Protein AF-A0A4Q2R9C3-F1 (afdb_monomer_lite)

Radius of gyration: 19.32 Å; chains: 1; bounding box: 63×29×39 Å

Organism: NCBI:txid2316527

Secondary structure (DSSP, 8-state):
-----------------------SS-SSS-TTTS-HHHHHHHHHHHHH-TTS-HHHHHHHHHHHHHHT-TT--

Structure (mmCIF, N/CA/C/O backbone):
data_AF-A0A4Q2R9C3-F1
#
_entry.id   AF-A0A4Q2R9C3-F1
#
loop_
_atom_site.group_PDB
_atom_site.id
_atom_site.type_symbol
_atom_site.label_atom_id
_atom_site.label_alt_id
_atom_site.label_comp_id
_atom_site.label_asym_id
_atom_site.label_entity_id
_atom_site.label_seq_id
_atom_site.pdbx_PDB_ins_code
_atom_site.Cartn_x
_atom_site.Cartn_y
_atom_site.Cartn_z
_atom_site.occupancy
_atom_site.B_iso_or_equiv
_atom_site.auth_seq_id
_atom_site.auth_comp_id
_atom_site.auth_asym_id
_atom_site.auth_atom_id
_atom_site.pdbx_PDB_model_num
ATOM 1 N N . MET A 1 1 ? 47.194 11.074 -29.844 1.00 43.62 1 MET A N 1
ATOM 2 C CA . MET A 1 1 ? 46.757 10.064 -28.856 1.00 43.62 1 MET A CA 1
ATOM 3 C C . MET A 1 1 ? 46.473 10.785 -27.551 1.00 43.62 1 MET A C 1
ATOM 5 O O . MET A 1 1 ? 47.411 11.268 -26.937 1.00 43.62 1 MET A O 1
ATOM 9 N N . GLN A 1 2 ? 45.206 10.922 -27.168 1.00 42.62 2 GLN A N 1
ATOM 10 C CA . GLN A 1 2 ? 44.806 11.358 -25.829 1.00 42.62 2 GLN A CA 1
ATOM 11 C C . GLN A 1 2 ? 43.624 10.482 -25.428 1.00 42.62 2 GLN A C 1
ATOM 13 O O . GLN A 1 2 ? 42.616 10.444 -26.130 1.00 42.62 2 GLN A O 1
ATOM 18 N N . VAL A 1 3 ? 43.805 9.704 -24.366 1.00 43.25 3 VAL A N 1
ATOM 19 C CA . VAL A 1 3 ? 42.793 8.803 -23.820 1.00 43.25 3 VAL A CA 1
ATOM 20 C C . VAL A 1 3 ? 42.408 9.326 -22.446 1.00 43.25 3 VAL A C 1
ATOM 22 O O . VAL A 1 3 ? 43.292 9.578 -21.636 1.00 43.25 3 VAL A O 1
ATOM 25 N N . ALA A 1 4 ? 41.092 9.393 -22.235 1.00 44.59 4 ALA A N 1
ATOM 26 C CA . ALA A 1 4 ? 40.368 9.313 -20.968 1.00 44.59 4 ALA A CA 1
ATOM 27 C C . ALA A 1 4 ? 40.618 10.403 -19.909 1.00 44.59 4 ALA A C 1
ATOM 29 O O . ALA A 1 4 ? 41.719 10.588 -19.413 1.00 44.59 4 ALA A O 1
ATOM 30 N N . LEU A 1 5 ? 39.538 11.033 -19.441 1.00 46.88 5 LEU A N 1
ATOM 31 C CA . LEU A 1 5 ? 38.786 10.616 -18.244 1.00 46.88 5 LEU A CA 1
ATOM 32 C C . LEU A 1 5 ? 37.965 11.828 -17.766 1.00 46.88 5 LEU A C 1
ATOM 34 O O . LEU A 1 5 ? 38.528 12.882 -17.493 1.00 46.88 5 LEU A O 1
ATOM 38 N N . GLY A 1 6 ? 36.641 11.699 -17.655 1.00 37.16 6 GLY A N 1
ATOM 39 C CA . GLY A 1 6 ? 35.834 12.790 -17.102 1.00 37.16 6 GLY A CA 1
ATOM 40 C C . GLY A 1 6 ? 34.334 12.665 -17.323 1.00 37.16 6 GLY A C 1
ATOM 41 O O . GLY A 1 6 ? 33.719 13.577 -17.861 1.00 37.16 6 GLY A O 1
ATOM 42 N N . ALA A 1 7 ? 33.731 11.547 -16.916 1.00 50.91 7 ALA A N 1
ATOM 43 C CA . ALA A 1 7 ? 32.291 11.497 -16.692 1.00 50.91 7 ALA A CA 1
ATOM 44 C C . ALA A 1 7 ? 31.985 12.248 -15.386 1.00 50.91 7 ALA A C 1
ATOM 46 O O . ALA A 1 7 ? 32.077 11.677 -14.302 1.00 50.91 7 ALA A O 1
ATOM 47 N N . ALA A 1 8 ? 31.670 13.539 -15.484 1.00 48.78 8 ALA A N 1
ATOM 48 C CA . ALA A 1 8 ? 31.103 14.304 -14.383 1.00 48.78 8 ALA A CA 1
ATOM 49 C C . ALA A 1 8 ? 29.614 14.510 -14.665 1.00 48.78 8 ALA A C 1
ATOM 51 O O . ALA A 1 8 ? 29.209 15.228 -15.576 1.00 48.78 8 ALA A O 1
ATOM 52 N N . ILE A 1 9 ? 28.829 13.778 -13.885 1.00 48.75 9 ILE A N 1
ATOM 53 C CA . ILE A 1 9 ? 27.375 13.738 -13.822 1.00 48.75 9 ILE A CA 1
ATOM 54 C C . ILE A 1 9 ? 26.837 15.171 -13.717 1.00 48.75 9 ILE A C 1
ATOM 56 O O . ILE A 1 9 ? 26.995 15.827 -12.689 1.00 48.75 9 ILE A O 1
ATOM 60 N N . ALA A 1 10 ? 26.202 15.656 -14.786 1.00 47.25 10 ALA A N 1
ATOM 61 C CA . ALA A 1 10 ? 25.394 16.863 -14.725 1.00 47.25 10 ALA A CA 1
ATOM 62 C C . ALA A 1 10 ? 24.176 16.553 -13.846 1.00 47.25 10 ALA A C 1
ATOM 64 O O . ALA A 1 10 ? 23.297 15.776 -14.221 1.00 47.25 10 ALA A O 1
ATOM 65 N N . LEU A 1 11 ? 24.202 17.107 -12.634 1.00 42.66 11 LEU A N 1
ATOM 66 C CA . LEU A 1 11 ? 23.148 17.015 -11.637 1.00 42.66 11 LEU A CA 1
ATOM 67 C C . LEU A 1 11 ? 21.806 17.411 -12.263 1.00 42.66 11 LEU A C 1
ATOM 69 O O . LEU A 1 11 ? 21.612 18.532 -12.728 1.00 42.66 11 LEU A O 1
ATOM 73 N N . ALA A 1 12 ? 20.893 16.448 -12.256 1.00 47.97 12 ALA A N 1
ATOM 74 C CA . ALA A 1 12 ? 19.520 16.570 -12.692 1.00 47.97 12 ALA A CA 1
ATOM 75 C C . ALA A 1 12 ? 18.744 17.550 -11.797 1.00 47.97 12 ALA A C 1
ATOM 77 O O . ALA A 1 12 ? 18.234 17.172 -10.748 1.00 47.97 12 ALA A O 1
ATOM 78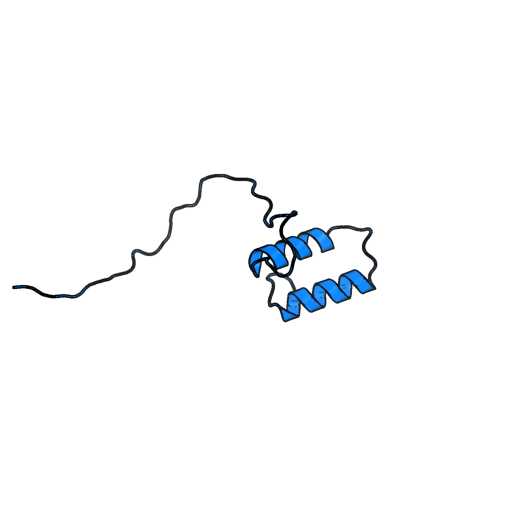 N N . LEU A 1 13 ? 18.633 18.808 -12.219 1.00 48.53 13 LEU A N 1
ATOM 79 C CA . LEU A 1 13 ? 17.653 19.761 -11.698 1.00 48.53 13 LEU A CA 1
ATOM 80 C C . LEU A 1 13 ? 17.173 20.659 -12.842 1.00 48.53 13 LEU A C 1
ATOM 82 O O . LEU A 1 13 ? 17.727 21.733 -13.035 1.00 48.53 13 LEU A O 1
ATOM 86 N N . ALA A 1 14 ? 16.178 20.199 -13.606 1.00 46.41 14 ALA A N 1
ATOM 87 C CA . ALA A 1 14 ? 15.151 21.035 -14.254 1.00 46.41 14 ALA A CA 1
ATOM 88 C C . ALA A 1 14 ? 14.353 20.227 -15.293 1.00 46.41 14 ALA A C 1
ATOM 90 O O . ALA A 1 14 ? 14.452 20.455 -16.493 1.00 46.41 14 ALA A O 1
ATOM 91 N N . THR A 1 15 ? 13.508 19.307 -14.833 1.00 48.44 15 THR A N 1
ATOM 92 C CA . THR A 1 15 ? 12.280 18.954 -15.568 1.00 48.44 15 THR A CA 1
ATOM 93 C C . THR A 1 15 ? 11.086 19.019 -14.618 1.00 48.44 15 THR A C 1
ATOM 95 O O . THR A 1 15 ? 10.261 18.117 -14.525 1.00 48.44 15 THR A O 1
ATOM 98 N N . ALA A 1 16 ? 10.992 20.124 -13.874 1.00 47.91 16 ALA A N 1
ATOM 99 C CA . ALA A 1 16 ? 9.712 20.574 -13.353 1.00 47.91 16 ALA A CA 1
ATOM 100 C C . ALA A 1 16 ? 8.937 21.181 -14.534 1.00 47.91 16 ALA A C 1
ATOM 102 O O . ALA A 1 16 ? 9.219 22.304 -14.939 1.00 47.91 16 ALA A O 1
ATOM 103 N N . GLY A 1 17 ? 8.009 20.415 -15.113 1.00 51.38 17 GLY A N 1
ATOM 104 C CA . GLY A 1 17 ? 7.033 20.926 -16.082 1.00 51.38 17 GLY A CA 1
ATOM 105 C C . GLY A 1 17 ? 6.918 20.106 -17.366 1.00 51.38 17 GLY A C 1
ATOM 106 O O . GLY A 1 17 ? 7.577 20.422 -18.348 1.00 51.38 17 GLY A O 1
ATOM 107 N N . CYS A 1 18 ? 6.079 19.067 -17.333 1.00 42.62 18 CYS A N 1
ATOM 108 C CA . CYS A 1 18 ? 5.220 18.571 -18.427 1.00 42.62 18 CYS A CA 1
ATOM 109 C C . CYS A 1 18 ? 4.570 17.266 -17.937 1.00 42.62 18 CYS A C 1
ATOM 111 O O . CYS A 1 18 ? 5.190 16.210 -17.882 1.00 42.62 18 CYS A O 1
ATOM 113 N N . GLU A 1 19 ? 3.388 17.366 -17.342 1.00 41.50 19 GLU A N 1
ATOM 114 C CA . GLU A 1 19 ? 2.160 16.930 -18.018 1.00 41.50 19 GLU A CA 1
ATOM 115 C C . GLU A 1 19 ? 2.094 15.422 -18.279 1.00 41.50 19 GLU A C 1
ATOM 117 O O . GLU A 1 19 ? 2.349 14.894 -19.357 1.00 41.50 19 GLU A O 1
ATOM 122 N N . SER A 1 20 ? 1.577 14.717 -17.287 1.00 38.31 20 SER A N 1
ATOM 123 C CA . SER A 1 20 ? 0.244 14.153 -17.449 1.00 38.31 20 SER A CA 1
ATOM 124 C C . SER A 1 20 ? -0.330 13.976 -16.061 1.00 38.31 20 SER A C 1
ATOM 126 O O . SER A 1 20 ? 0.372 13.539 -15.151 1.00 38.31 20 SER A O 1
ATOM 128 N N . THR A 1 21 ? -1.613 14.258 -15.907 1.00 47.12 21 THR A N 1
ATOM 129 C CA . THR A 1 21 ? -2.473 13.730 -14.846 1.00 47.12 21 THR A CA 1
ATOM 130 C C . THR A 1 21 ? -2.546 12.203 -14.989 1.00 47.12 21 THR A C 1
ATOM 132 O O . THR A 1 21 ? -3.597 11.623 -15.236 1.00 47.12 21 THR A O 1
ATOM 135 N N . LYS A 1 22 ? -1.391 11.535 -14.963 1.00 52.78 22 LYS A N 1
ATOM 136 C CA . LYS A 1 22 ? -1.274 10.090 -14.986 1.00 52.78 22 LYS A CA 1
ATOM 137 C C . LYS A 1 22 ? -1.641 9.667 -13.585 1.00 52.78 22 LYS A C 1
ATOM 139 O O . LYS A 1 22 ? -0.996 10.078 -12.622 1.00 52.78 22 LYS A O 1
ATOM 144 N N . ASN A 1 23 ? -2.720 8.903 -13.492 1.00 58.25 23 ASN A N 1
ATOM 145 C CA . ASN A 1 23 ? -3.055 8.183 -12.280 1.00 58.25 23 ASN A CA 1
ATOM 146 C C . ASN A 1 23 ? -1.745 7.568 -11.740 1.00 58.25 23 ASN A C 1
ATOM 148 O O . ASN A 1 23 ? -0.999 6.985 -12.533 1.00 58.25 23 ASN A O 1
ATOM 152 N N . PRO A 1 24 ? -1.394 7.756 -10.454 1.00 74.38 24 PRO A N 1
ATOM 153 C CA . PRO A 1 24 ? -0.065 7.407 -9.940 1.00 74.38 24 PRO A CA 1
ATOM 154 C C . PRO A 1 24 ? 0.194 5.888 -9.917 1.00 74.38 24 PRO A C 1
ATOM 156 O O . PRO A 1 24 ? 1.240 5.432 -9.461 1.00 74.38 24 PRO A O 1
ATOM 159 N N . TYR A 1 25 ? -0.769 5.114 -10.411 1.00 81.88 25 TYR A N 1
ATOM 160 C CA . TYR A 1 25 ? -0.717 3.699 -10.709 1.00 81.88 25 TYR A CA 1
ATOM 161 C C . TYR A 1 25 ? -1.612 3.414 -11.927 1.00 81.88 25 TYR A C 1
ATOM 163 O O . TYR A 1 25 ? -2.585 4.129 -12.190 1.00 81.88 25 TYR A O 1
ATOM 171 N N . ASP A 1 26 ? -1.301 2.344 -12.647 1.00 84.44 26 ASP A N 1
ATOM 172 C CA . ASP A 1 26 ? -2.151 1.804 -13.707 1.00 84.44 26 ASP A CA 1
ATOM 173 C C . ASP A 1 26 ? -3.220 0.873 -13.084 1.00 84.44 26 ASP A C 1
ATOM 175 O O . ASP A 1 26 ? -2.845 -0.077 -12.393 1.00 84.44 26 ASP A O 1
ATOM 179 N N . PRO A 1 27 ? -4.532 1.145 -13.241 1.00 80.62 27 PRO A N 1
ATOM 180 C CA . PRO A 1 27 ? -5.595 0.358 -12.610 1.00 80.62 27 PRO A CA 1
ATOM 181 C C . PRO A 1 27 ? -5.813 -1.021 -13.251 1.00 80.62 27 PRO A C 1
ATOM 183 O O . PRO A 1 27 ? -6.343 -1.910 -12.584 1.00 80.62 27 PRO A O 1
ATOM 186 N N . ASP A 1 28 ? -5.405 -1.212 -14.508 1.00 87.19 28 ASP A N 1
ATOM 187 C CA . ASP A 1 28 ? -5.529 -2.482 -15.235 1.00 87.19 28 ASP A CA 1
ATOM 188 C C . ASP A 1 28 ? -4.318 -3.398 -14.992 1.00 87.19 28 ASP A C 1
ATOM 190 O O . ASP A 1 28 ? -4.340 -4.599 -15.281 1.00 87.19 28 ASP A O 1
ATOM 194 N N . LYS A 1 29 ? -3.243 -2.843 -14.425 1.00 87.31 29 LYS A N 1
ATOM 195 C CA . LYS A 1 29 ? -2.033 -3.581 -14.079 1.00 87.31 29 LYS A CA 1
ATOM 196 C C . LYS A 1 29 ? -2.245 -4.409 -12.805 1.00 87.31 29 LYS A C 1
ATOM 198 O O . LYS A 1 29 ? -2.544 -3.852 -11.749 1.00 87.31 29 LYS A O 1
ATOM 203 N N . PRO A 1 30 ? -2.021 -5.734 -12.838 1.00 90.00 30 PRO A N 1
ATOM 204 C CA . PRO A 1 30 ? -2.147 -6.551 -11.639 1.00 90.00 30 PRO A CA 1
ATOM 205 C C . PRO A 1 30 ? -1.092 -6.181 -10.585 1.00 90.00 30 PRO A C 1
ATOM 207 O O . PRO A 1 30 ? 0.044 -5.825 -10.910 1.00 90.00 30 PRO A O 1
ATOM 210 N N . LEU A 1 31 ? -1.461 -6.290 -9.301 1.00 87.25 31 LEU A N 1
ATOM 211 C CA . LEU A 1 31 ? -0.640 -5.845 -8.163 1.00 87.25 31 LEU A CA 1
ATOM 212 C C . L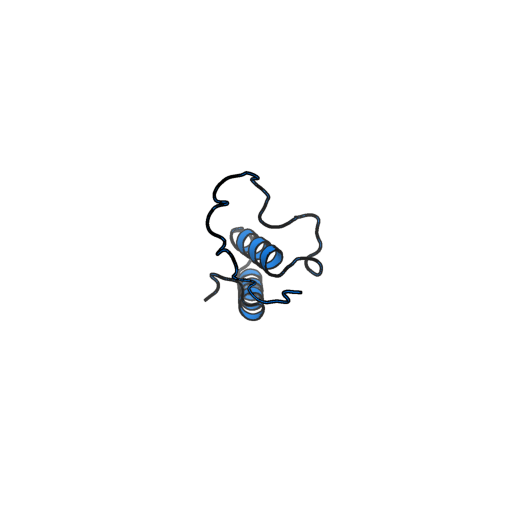EU A 1 31 ? 0.756 -6.490 -8.108 1.00 87.25 31 LEU A C 1
ATOM 214 O O . LEU A 1 31 ? 1.689 -5.866 -7.604 1.00 87.25 31 LEU A O 1
ATOM 218 N N . ASP A 1 32 ? 0.927 -7.722 -8.603 1.00 89.81 32 ASP A N 1
ATOM 219 C CA . ASP A 1 32 ? 2.229 -8.407 -8.652 1.00 89.81 32 ASP A CA 1
ATOM 220 C C . ASP A 1 32 ? 3.166 -7.856 -9.736 1.00 89.81 32 ASP A C 1
ATOM 222 O O . ASP A 1 32 ? 4.380 -8.044 -9.654 1.00 89.81 32 ASP A O 1
ATOM 226 N N . LYS A 1 33 ? 2.614 -7.154 -10.732 1.00 91.94 33 LYS A N 1
ATOM 227 C CA . LYS A 1 33 ? 3.367 -6.508 -11.813 1.00 91.94 33 LYS A CA 1
ATOM 228 C C . LYS A 1 33 ? 3.665 -5.041 -11.530 1.00 91.94 33 LYS A C 1
ATOM 230 O O . LYS A 1 33 ? 4.490 -4.458 -12.233 1.00 91.94 33 LYS A O 1
ATOM 235 N N . MET A 1 34 ? 3.003 -4.439 -10.543 1.00 90.50 34 MET A N 1
ATOM 236 C CA . MET A 1 34 ? 3.240 -3.051 -10.155 1.00 90.50 34 MET A CA 1
ATOM 237 C C . MET A 1 34 ? 4.655 -2.856 -9.603 1.00 90.50 34 MET A C 1
ATOM 239 O O . MET A 1 34 ? 5.170 -3.685 -8.842 1.00 90.50 34 MET A O 1
ATOM 243 N N . THR A 1 35 ? 5.274 -1.724 -9.946 1.00 90.69 35 THR A N 1
ATOM 244 C CA . THR A 1 35 ? 6.473 -1.261 -9.246 1.00 90.69 35 TH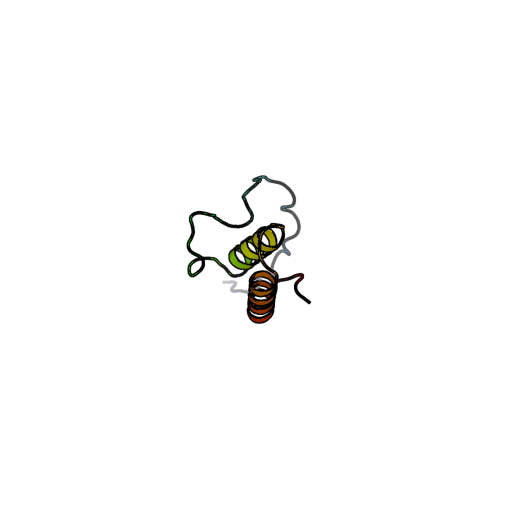R A CA 1
ATOM 245 C C . THR A 1 35 ? 6.128 -0.959 -7.793 1.00 90.69 35 THR A C 1
ATOM 247 O O . THR A 1 35 ? 4.962 -0.884 -7.390 1.00 90.69 35 THR A O 1
ATOM 250 N N . LYS A 1 36 ? 7.157 -0.770 -6.968 1.00 88.38 36 LYS A N 1
ATOM 251 C CA . LYS A 1 36 ? 6.947 -0.357 -5.584 1.00 88.38 36 LYS A CA 1
ATOM 252 C C . LYS A 1 36 ? 6.179 0.969 -5.515 1.00 88.38 36 LYS A C 1
ATOM 254 O O . LYS A 1 36 ? 5.265 1.061 -4.701 1.00 88.38 36 LYS A O 1
ATOM 259 N N . GLU A 1 37 ? 6.516 1.960 -6.343 1.00 88.19 37 GLU A N 1
ATOM 260 C CA . GLU A 1 37 ? 5.824 3.254 -6.328 1.00 88.19 37 GLU A CA 1
ATOM 261 C C . GLU A 1 37 ? 4.347 3.123 -6.714 1.00 88.19 37 GLU A C 1
ATOM 263 O O . GLU A 1 37 ? 3.493 3.611 -5.974 1.00 88.19 37 GLU A O 1
ATOM 268 N N . GLU A 1 38 ? 4.042 2.412 -7.805 1.00 90.00 38 GLU A N 1
ATOM 269 C CA . GLU A 1 38 ? 2.663 2.181 -8.266 1.00 90.00 38 GLU A CA 1
ATOM 270 C C . GLU A 1 38 ? 1.837 1.457 -7.195 1.00 90.00 38 GLU A C 1
ATOM 272 O O . GLU A 1 38 ? 0.725 1.865 -6.861 1.00 90.00 38 GLU A O 1
ATOM 277 N N . TRP A 1 39 ? 2.407 0.412 -6.591 1.00 91.88 39 TRP A N 1
ATOM 278 C CA . TRP A 1 39 ? 1.743 -0.365 -5.548 1.00 91.88 39 TRP A CA 1
ATOM 279 C C . TRP A 1 39 ? 1.445 0.492 -4.308 1.00 91.88 39 TRP A C 1
ATOM 281 O O . TRP A 1 39 ? 0.351 0.428 -3.743 1.00 91.88 39 TRP A O 1
ATOM 291 N N . CYS A 1 40 ? 2.400 1.330 -3.889 1.00 90.88 40 CYS A N 1
ATOM 292 C CA . CYS A 1 40 ? 2.211 2.241 -2.76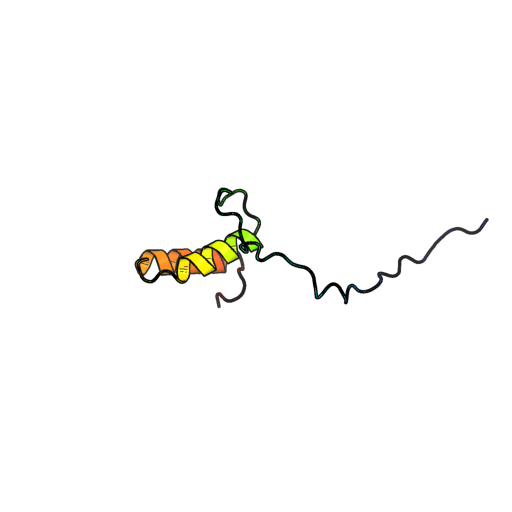3 1.00 90.88 40 CYS A CA 1
ATOM 293 C C . CYS A 1 40 ? 1.152 3.311 -3.065 1.00 90.88 40 CYS A C 1
ATOM 295 O O . CYS A 1 40 ? 0.338 3.616 -2.194 1.00 90.88 40 CYS A O 1
ATOM 297 N N . ALA A 1 41 ? 1.128 3.851 -4.285 1.00 89.81 41 ALA A N 1
ATOM 298 C CA . ALA A 1 41 ? 0.127 4.823 -4.710 1.00 89.81 41 ALA A CA 1
ATOM 299 C C . ALA A 1 41 ? -1.284 4.218 -4.774 1.00 89.81 41 ALA A C 1
ATOM 301 O O . ALA A 1 41 ? -2.237 4.837 -4.297 1.00 89.81 41 ALA A O 1
ATOM 302 N N . TYR A 1 42 ? -1.409 2.989 -5.286 1.00 90.94 42 TYR A N 1
ATOM 303 C CA . TYR A 1 42 ? -2.661 2.234 -5.277 1.00 90.94 42 TYR A CA 1
ATOM 304 C C . TYR A 1 42 ? -3.201 2.072 -3.854 1.00 90.94 42 TYR A C 1
ATOM 306 O O . TYR A 1 42 ? -4.350 2.423 -3.586 1.00 90.94 42 TYR A O 1
ATOM 314 N N . TYR A 1 43 ? -2.379 1.588 -2.915 1.00 90.31 43 TYR A N 1
ATOM 315 C CA . TYR A 1 43 ? -2.836 1.375 -1.542 1.00 90.31 43 TYR A CA 1
ATOM 316 C C . TYR A 1 43 ? -3.115 2.681 -0.794 1.00 90.31 43 TYR A C 1
ATOM 318 O O . TYR A 1 43 ? -4.061 2.730 -0.010 1.00 90.31 43 TYR A O 1
ATOM 326 N N . ALA A 1 44 ? -2.362 3.749 -1.065 1.00 88.81 44 ALA A N 1
ATOM 327 C CA . ALA A 1 44 ? -2.663 5.071 -0.527 1.00 88.81 44 ALA A CA 1
ATOM 328 C C . ALA A 1 44 ? -4.055 5.546 -0.970 1.00 88.81 44 ALA A C 1
ATOM 330 O O . ALA A 1 44 ? -4.839 5.980 -0.130 1.00 88.81 44 ALA A O 1
ATOM 331 N N . PHE A 1 45 ? -4.398 5.386 -2.254 1.00 88.50 45 PHE A N 1
ATOM 332 C CA . PHE A 1 45 ? -5.737 5.690 -2.765 1.00 88.50 45 PHE A CA 1
ATOM 333 C C . PHE A 1 45 ? -6.802 4.761 -2.170 1.00 88.50 45 PHE A C 1
ATOM 335 O O . PHE A 1 45 ? -7.820 5.234 -1.667 1.00 88.50 45 PHE A O 1
ATOM 342 N N . TYR A 1 46 ? -6.555 3.449 -2.156 1.00 87.50 46 TYR A N 1
ATOM 343 C CA . TYR A 1 46 ? -7.449 2.447 -1.573 1.00 87.50 46 TYR A CA 1
ATOM 344 C C . TYR A 1 46 ? -7.822 2.786 -0.124 1.00 87.50 46 TYR A C 1
ATOM 346 O O . TYR A 1 46 ? -8.994 2.722 0.242 1.00 87.50 46 TYR A O 1
ATOM 354 N N . LEU A 1 47 ? -6.845 3.224 0.679 1.00 89.31 47 LEU A N 1
ATOM 355 C CA . LEU A 1 47 ? -7.032 3.616 2.077 1.00 89.31 47 LEU A CA 1
ATOM 356 C C . LEU A 1 47 ? -7.871 4.890 2.267 1.00 89.31 47 LEU A C 1
ATOM 358 O O . LEU A 1 47 ? -8.373 5.113 3.370 1.00 89.31 47 LEU A O 1
ATOM 362 N N . THR A 1 48 ? -8.072 5.707 1.230 1.00 88.12 48 THR A N 1
ATOM 363 C CA . THR A 1 48 ? -8.975 6.870 1.307 1.00 88.12 48 THR A CA 1
ATOM 364 C C . THR A 1 48 ? -10.451 6.483 1.259 1.00 88.12 48 THR A C 1
ATOM 366 O O . THR A 1 48 ? -11.296 7.252 1.711 1.00 88.12 48 THR A O 1
ATOM 369 N N . ASN A 1 49 ? -10.783 5.285 0.764 1.00 89.00 49 ASN A N 1
ATOM 370 C CA . ASN A 1 49 ? -12.163 4.824 0.701 1.00 89.00 49 ASN A CA 1
ATOM 371 C C . ASN A 1 49 ? -12.725 4.685 2.136 1.00 89.00 49 ASN A C 1
ATOM 373 O O . ASN A 1 49 ? -12.141 3.984 2.962 1.00 89.00 49 ASN A O 1
ATOM 377 N N . PRO A 1 50 ? -13.841 5.334 2.501 1.00 88.69 50 PRO A N 1
ATOM 378 C CA . PRO A 1 50 ? -14.418 5.192 3.839 1.00 88.69 50 PRO A CA 1
ATOM 379 C C . PRO A 1 50 ? -15.067 3.816 4.059 1.00 88.69 50 PRO A C 1
ATOM 381 O O . PRO A 1 50 ? -15.184 3.376 5.197 1.00 88.69 50 PRO A O 1
ATOM 384 N N . ASN A 1 51 ? -15.427 3.103 2.987 1.00 93.31 51 ASN A N 1
ATOM 385 C CA . ASN A 1 51 ? -16.185 1.849 3.053 1.00 93.31 51 ASN A CA 1
ATOM 386 C C . ASN A 1 51 ? -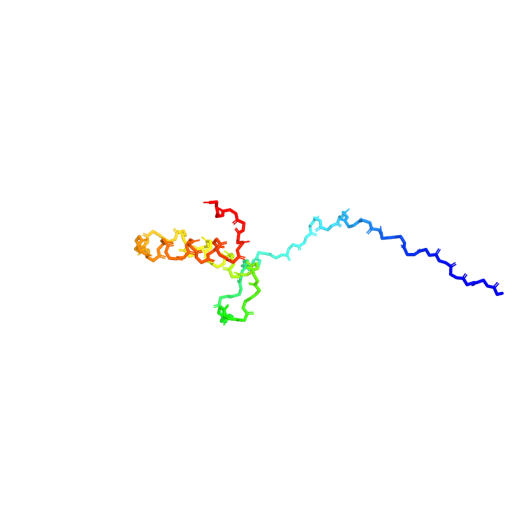15.326 0.602 3.322 1.00 93.31 51 ASN A C 1
ATOM 388 O O . ASN A 1 51 ? -15.857 -0.492 3.504 1.00 93.31 51 ASN A O 1
ATOM 392 N N . ILE A 1 52 ? -13.998 0.729 3.330 1.00 90.62 52 ILE A N 1
ATOM 393 C CA . ILE A 1 52 ? -13.106 -0.371 3.721 1.00 90.62 52 ILE A CA 1
ATOM 394 C C . ILE A 1 52 ? -13.105 -0.536 5.239 1.00 90.62 52 ILE A C 1
ATOM 396 O O . ILE A 1 52 ? -12.791 0.396 5.986 1.00 90.62 52 ILE A O 1
ATOM 400 N N . GLY A 1 53 ? -13.419 -1.759 5.672 1.00 92.88 53 GLY A N 1
ATOM 401 C CA . GLY A 1 53 ? -13.440 -2.143 7.079 1.00 92.88 53 GLY A CA 1
ATOM 402 C C . GLY A 1 53 ? -12.074 -2.011 7.753 1.00 92.88 53 GLY A C 1
ATOM 403 O O . GLY A 1 53 ? -11.025 -2.145 7.114 1.00 92.88 53 GLY A O 1
ATOM 404 N N . GLU A 1 54 ? -12.085 -1.780 9.064 1.00 90.50 54 GLU A N 1
ATOM 405 C CA . GLU A 1 54 ? -10.880 -1.494 9.854 1.00 90.50 54 GLU A CA 1
ATOM 406 C C . GLU A 1 54 ? -9.826 -2.604 9.778 1.00 90.50 54 GLU A C 1
ATOM 408 O O . GLU A 1 54 ? -8.642 -2.313 9.622 1.00 90.50 54 GLU A O 1
ATOM 413 N N . GLY A 1 55 ? -10.236 -3.878 9.792 1.00 91.69 55 GLY A N 1
ATOM 414 C CA . GLY A 1 55 ? -9.308 -5.007 9.653 1.00 91.69 55 GLY A CA 1
ATOM 415 C C . GLY A 1 55 ? -8.570 -5.014 8.308 1.00 91.69 55 GLY A C 1
ATOM 416 O O . GLY A 1 55 ? -7.360 -5.245 8.247 1.00 91.69 55 GLY A O 1
ATOM 417 N N . THR A 1 56 ? -9.273 -4.681 7.225 1.00 91.94 56 THR A N 1
ATOM 418 C CA . THR A 1 56 ? -8.679 -4.556 5.888 1.00 91.94 56 THR A CA 1
ATOM 419 C C . THR A 1 56 ? -7.753 -3.350 5.810 1.00 91.94 56 THR A C 1
ATOM 421 O O . THR A 1 56 ? -6.664 -3.447 5.242 1.00 91.94 56 THR A O 1
ATOM 424 N N . ARG A 1 57 ? -8.153 -2.236 6.431 1.00 91.19 57 ARG A N 1
ATOM 425 C CA . ARG A 1 57 ? -7.359 -1.008 6.533 1.00 91.19 57 ARG A CA 1
ATOM 426 C C . ARG A 1 57 ? -6.037 -1.281 7.264 1.00 91.19 57 ARG A C 1
ATOM 428 O O . ARG A 1 57 ? -4.974 -0.991 6.728 1.00 91.19 57 ARG A O 1
ATOM 435 N N . ALA A 1 58 ? -6.082 -1.955 8.414 1.00 91.75 58 ALA A N 1
ATOM 436 C CA . ALA A 1 58 ? -4.898 -2.344 9.182 1.00 91.75 58 ALA A CA 1
ATOM 437 C C . ALA A 1 58 ? -3.970 -3.301 8.410 1.00 91.75 58 ALA A C 1
ATOM 439 O O . ALA A 1 58 ? -2.748 -3.132 8.421 1.00 91.75 58 ALA A O 1
ATOM 440 N N . SER A 1 59 ? -4.536 -4.286 7.703 1.00 92.12 59 SER A N 1
ATOM 441 C CA . SER A 1 59 ? -3.762 -5.209 6.864 1.00 92.12 59 SER A CA 1
ATOM 442 C C . SER A 1 59 ? -3.049 -4.482 5.720 1.00 92.12 59 SER A C 1
ATOM 444 O O . SER A 1 59 ? -1.851 -4.682 5.512 1.00 92.12 59 SER A O 1
ATOM 446 N N . ALA A 1 60 ? -3.753 -3.590 5.019 1.00 90.81 60 ALA A N 1
ATOM 447 C CA . ALA A 1 60 ? -3.195 -2.755 3.959 1.00 90.81 60 ALA A CA 1
ATOM 448 C C . ALA A 1 60 ? -2.047 -1.870 4.473 1.00 90.81 60 ALA A C 1
ATOM 450 O O . ALA A 1 60 ? -0.947 -1.914 3.923 1.00 90.81 60 ALA A O 1
ATOM 451 N N . THR A 1 61 ? -2.253 -1.156 5.582 1.00 90.50 61 THR A N 1
ATOM 452 C CA . THR A 1 61 ? -1.218 -0.328 6.220 1.00 90.50 61 THR A CA 1
ATOM 453 C C . THR A 1 61 ? 0.012 -1.154 6.610 1.00 90.50 61 THR A C 1
ATOM 455 O O . THR A 1 61 ? 1.144 -0.757 6.333 1.00 90.50 61 THR A O 1
ATOM 458 N N . LYS A 1 62 ? -0.172 -2.354 7.182 1.00 91.56 62 LYS A N 1
ATOM 459 C CA . LYS A 1 62 ? 0.945 -3.256 7.513 1.00 91.56 62 LYS A CA 1
ATOM 460 C C . LYS A 1 62 ? 1.728 -3.676 6.267 1.00 91.56 62 LYS A C 1
ATOM 462 O O . LYS A 1 62 ? 2.958 -3.701 6.296 1.00 91.56 62 LYS A O 1
ATOM 467 N N . GLN A 1 63 ? 1.036 -4.002 5.176 1.00 90.50 63 GLN A N 1
ATOM 468 C CA . GLN A 1 63 ? 1.684 -4.361 3.914 1.00 90.50 63 GLN A CA 1
ATOM 469 C C . GLN A 1 63 ? 2.467 -3.182 3.327 1.00 90.50 63 GLN A C 1
ATOM 471 O O . GLN A 1 63 ? 3.614 -3.364 2.917 1.00 90.50 63 GLN A O 1
ATOM 476 N N . MET A 1 64 ? 1.902 -1.972 3.368 1.00 91.56 64 MET A N 1
ATOM 477 C CA . MET A 1 64 ? 2.599 -0.749 2.965 1.00 91.56 64 MET A CA 1
ATOM 478 C C . MET A 1 64 ? 3.866 -0.506 3.783 1.00 91.56 64 MET A C 1
ATOM 480 O O . MET A 1 64 ? 4.917 -0.231 3.200 1.00 91.56 64 MET A O 1
ATOM 484 N N . ARG A 1 65 ? 3.814 -0.687 5.108 1.00 91.12 65 ARG A N 1
ATOM 485 C CA . ARG A 1 65 ? 4.995 -0.564 5.974 1.00 91.12 65 ARG A CA 1
ATOM 486 C C . ARG A 1 65 ? 6.068 -1.592 5.625 1.00 91.12 65 ARG A C 1
ATOM 488 O O . ARG A 1 65 ? 7.230 -1.240 5.461 1.00 91.12 65 ARG A O 1
ATOM 495 N N . ASN A 1 66 ? 5.679 -2.856 5.453 1.00 91.69 66 ASN A N 1
ATOM 496 C CA . ASN A 1 66 ? 6.607 -3.941 5.120 1.00 91.69 66 ASN A CA 1
ATOM 497 C C . ASN A 1 66 ? 7.288 -3.743 3.759 1.00 91.69 66 ASN A C 1
ATOM 499 O O . ASN A 1 66 ? 8.438 -4.136 3.582 1.00 91.69 66 ASN A O 1
ATOM 503 N N . ARG A 1 67 ? 6.588 -3.131 2.800 1.00 87.25 67 ARG A N 1
ATOM 504 C CA . ARG A 1 67 ? 7.123 -2.818 1.467 1.00 87.25 67 ARG A CA 1
ATOM 505 C C . ARG A 1 67 ? 7.882 -1.482 1.437 1.00 87.25 67 ARG A C 1
ATOM 507 O O . ARG A 1 67 ? 8.506 -1.147 0.429 1.00 87.25 67 ARG A O 1
ATOM 514 N N . GLY A 1 68 ? 7.875 -0.743 2.549 1.00 89.38 68 GLY A N 1
ATOM 515 C CA . GLY A 1 68 ? 8.566 0.530 2.734 1.00 89.38 68 GLY A CA 1
ATOM 516 C C . GLY A 1 68 ? 7.945 1.663 1.922 1.00 89.38 68 GLY A C 1
ATOM 517 O O . GLY A 1 68 ? 8.680 2.393 1.254 1.00 89.38 68 GLY A O 1
ATOM 518 N N . CYS A 1 69 ? 6.615 1.750 1.903 1.00 87.81 69 CYS A N 1
ATOM 519 C CA . CYS A 1 69 ? 5.901 2.852 1.272 1.00 87.81 69 CYS A CA 1
ATOM 520 C C . CYS A 1 69 ? 6.082 4.158 2.062 1.00 87.81 69 CYS A C 1
ATOM 522 O O . CYS A 1 69 ? 6.034 4.135 3.294 1.00 87.81 69 CYS A O 1
ATOM 524 N N . PRO A 1 70 ? 6.259 5.302 1.381 1.00 77.94 70 PRO A N 1
ATOM 525 C CA . PRO A 1 70 ? 6.344 6.600 2.042 1.00 77.94 70 PRO A CA 1
ATOM 526 C C . PRO A 1 70 ? 5.013 6.962 2.721 1.00 77.94 70 PRO A C 1
ATOM 528 O O . PRO A 1 70 ? 3.943 6.621 2.222 1.00 77.94 70 PRO A O 1
ATOM 531 N N . GLY A 1 71 ? 5.074 7.660 3.860 1.00 69.25 71 GLY A N 1
ATOM 532 C CA . GLY A 1 71 ? 3.887 8.171 4.564 1.00 69.25 71 GLY A CA 1
ATOM 533 C C . GLY A 1 71 ? 3.137 7.156 5.435 1.00 69.25 71 GLY A C 1
ATOM 534 O O . GLY A 1 71 ? 2.126 7.511 6.033 1.00 69.25 71 GLY A O 1
ATOM 535 N N . VAL A 1 72 ? 3.633 5.920 5.547 1.00 65.25 72 VAL A N 1
ATOM 536 C CA . VAL A 1 72 ? 3.119 4.906 6.479 1.00 65.25 72 VAL A CA 1
ATOM 537 C C . VAL A 1 72 ? 4.146 4.716 7.595 1.00 65.25 72 VAL A C 1
ATOM 539 O O . VAL A 1 72 ? 5.031 3.867 7.489 1.00 65.25 72 VAL A O 1
ATOM 542 N N . ALA A 1 73 ? 4.071 5.589 8.604 1.00 48.72 73 ALA A N 1
ATOM 543 C CA . ALA A 1 73 ? 4.898 5.552 9.815 1.00 48.72 73 ALA A CA 1
ATOM 544 C C . ALA A 1 73 ? 4.321 4.575 10.852 1.00 48.72 73 ALA A C 1
ATOM 546 O O . ALA A 1 73 ? 3.083 4.589 11.042 1.00 48.72 73 ALA A O 1
#

pLDDT: mean 74.43, std 20.24, range [37.16, 93.31]

Foldseek 3Di:
DDDDDDPDDPDDDDPPDDDDPPQQADPVDDLVRDDLRNNLSVLVVVLVDPPDDPVRNVVSLVVCVVSPRPPSD

Sequence (73 aa):
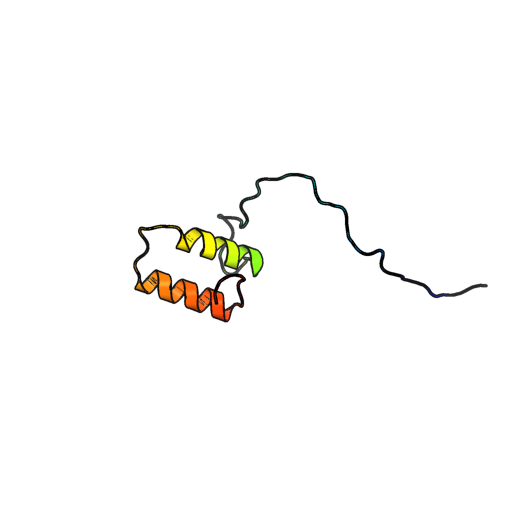MQVALGAAIALALATAGCESTKNPYDPDKPLDKMTKEEWCAYYAFYLTNPNIGEGTRASATKQMRNRGCPGVA